Protein AF-A0A3B8QWD9-F1 (afdb_monomer)

Radius of gyration: 14.85 Å; Cα contacts (8 Å, |Δi|>4): 124; chains: 1; bounding box: 33×28×41 Å

pLDDT: mean 89.05, std 15.63, range [41.5, 98.62]

Solvent-accessible surface area (backbone atoms only — not comparable to full-atom values): 5946 Å² total; per-residue (Å²): 133,84,78,93,82,61,64,75,68,59,60,78,61,49,47,72,46,79,40,73,66,34,55,28,46,61,55,53,53,52,49,33,43,75,70,63,76,39,68,69,90,47,39,37,33,35,36,28,40,25,31,83,56,25,72,47,76,94,82,37,77,34,90,34,64,74,90,57,89,45,72,28,76,50,68,71,72,97,63,88,85,59,80,62,54,62,54,53,52,51,53,57,59,73,66,56,132

Mean predicted aligned error: 6.0 Å

Foldseek 3Di:
DDDPPPPVVQVVQEAEDEEAEEQAQAVVVVVCVVVVVDDLQGKYKYWYQFHPADADPPGDGDHGHGDDIGMDIDDNDPDDDDPCVVVVVVVVVVPDD

Secondary structure (DSSP, 8-state):
---S--HHHHHTT-EEEEEEEES-HHHHHHHHHHTTSS-TTS-EEEEEEEESS-B-GGG-B--B-BTB-EEEEE----SPPPTHHHHHHHHHHHT--

Structure (mmCIF, N/CA/C/O backbone):
data_AF-A0A3B8QWD9-F1
#
_entry.id   AF-A0A3B8QWD9-F1
#
loop_
_atom_site.group_PDB
_atom_site.id
_atom_site.type_symbol
_atom_site.label_atom_id
_atom_site.label_alt_id
_atom_site.label_comp_id
_atom_site.label_asym_id
_atom_site.label_entity_id
_atom_site.label_seq_id
_atom_site.pdbx_PDB_ins_code
_atom_site.Cartn_x
_atom_site.Cartn_y
_atom_site.Cartn_z
_atom_site.occupancy
_atom_site.B_iso_or_equiv
_atom_site.auth_seq_id
_atom_site.auth_comp_id
_atom_site.auth_asym_id
_atom_site.auth_atom_id
_atom_site.pdbx_PDB_model_num
ATOM 1 N N . MET A 1 1 ? 8.814 12.511 29.338 1.00 42.16 1 MET A N 1
ATOM 2 C CA . MET A 1 1 ? 8.739 12.153 27.907 1.00 42.16 1 MET A CA 1
ATOM 3 C C . MET A 1 1 ? 9.431 10.807 27.764 1.00 42.16 1 MET A C 1
ATOM 5 O O . MET A 1 1 ? 10.601 10.749 28.131 1.00 42.16 1 MET A O 1
ATOM 9 N N . PRO A 1 2 ? 8.738 9.714 27.406 1.00 42.47 2 PRO A N 1
ATOM 10 C CA . PRO A 1 2 ? 9.412 8.431 27.250 1.00 42.47 2 PRO A CA 1
ATOM 11 C C . PRO A 1 2 ? 10.351 8.497 26.029 1.00 42.47 2 PRO A C 1
ATOM 13 O O . PRO A 1 2 ? 10.084 9.273 25.105 1.00 42.47 2 PRO A O 1
ATOM 16 N N . PRO A 1 3 ? 11.468 7.754 26.028 1.00 41.50 3 PRO A N 1
ATOM 17 C CA . PRO A 1 3 ? 12.412 7.762 24.918 1.00 41.50 3 PRO A CA 1
ATOM 18 C C . PRO A 1 3 ? 11.810 7.071 23.681 1.00 41.50 3 PRO A C 1
ATOM 20 O O . PRO A 1 3 ? 11.048 6.116 23.799 1.00 41.50 3 PRO A O 1
ATOM 23 N N . LEU A 1 4 ? 12.185 7.539 22.487 1.00 51.44 4 LEU A N 1
ATOM 24 C CA . LEU A 1 4 ? 11.758 7.030 21.169 1.00 51.44 4 LEU A CA 1
ATOM 25 C C . LEU A 1 4 ? 12.337 5.635 20.816 1.00 51.44 4 LEU A C 1
ATOM 27 O O . LEU A 1 4 ? 12.386 5.249 19.653 1.00 51.44 4 LEU A O 1
ATOM 31 N N . THR A 1 5 ? 12.793 4.857 21.797 1.00 46.28 5 THR A N 1
ATOM 32 C CA . THR A 1 5 ? 13.503 3.577 21.620 1.00 46.28 5 THR A CA 1
ATOM 33 C C . THR A 1 5 ? 12.612 2.363 21.892 1.00 46.28 5 THR A C 1
ATOM 35 O O . THR A 1 5 ? 13.000 1.427 22.585 1.00 46.28 5 THR A O 1
ATOM 38 N N . SER A 1 6 ? 11.408 2.343 21.319 1.00 45.41 6 SER A N 1
ATOM 39 C CA . SER A 1 6 ? 10.539 1.151 21.333 1.00 45.41 6 SER A CA 1
ATOM 40 C C . SER A 1 6 ? 10.109 0.701 19.936 1.00 45.41 6 SER A C 1
ATOM 42 O O . SER A 1 6 ? 9.105 0.021 19.804 1.00 45.41 6 SER A O 1
ATOM 44 N N . PHE A 1 7 ? 10.864 1.030 18.881 1.00 50.34 7 PHE A N 1
ATOM 45 C CA . PHE A 1 7 ? 10.572 0.560 17.514 1.00 50.34 7 PHE A CA 1
ATOM 46 C C . PHE A 1 7 ? 10.544 -0.975 17.389 1.00 50.34 7 PHE A C 1
ATOM 48 O O . PHE A 1 7 ? 9.801 -1.513 16.572 1.00 50.34 7 PHE A O 1
ATOM 55 N N . SER A 1 8 ? 11.323 -1.681 18.216 1.00 51.44 8 SER A N 1
ATOM 56 C CA . SER A 1 8 ? 11.505 -3.134 18.118 1.00 51.44 8 SER A CA 1
ATOM 57 C C . SER A 1 8 ? 10.239 -3.949 18.393 1.00 51.44 8 SER A C 1
ATOM 59 O O . SER A 1 8 ? 10.079 -5.006 17.795 1.00 51.44 8 SER A O 1
ATOM 61 N N . THR A 1 9 ? 9.353 -3.490 19.281 1.00 51.44 9 THR A N 1
ATOM 62 C CA . THR A 1 9 ? 8.143 -4.246 19.653 1.00 51.44 9 THR A CA 1
ATOM 63 C C . THR A 1 9 ? 7.033 -4.100 18.605 1.00 51.44 9 THR A C 1
ATOM 65 O O . THR A 1 9 ? 6.264 -5.029 18.389 1.00 51.44 9 THR A O 1
ATOM 68 N N . TYR A 1 10 ? 6.978 -2.967 17.895 1.00 56.25 1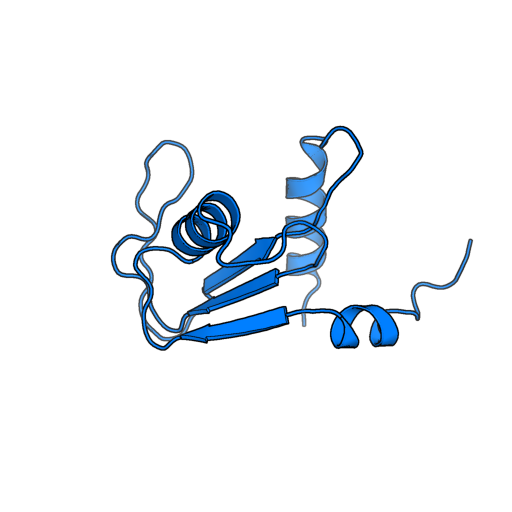0 TYR A N 1
ATOM 69 C CA . TYR A 1 10 ? 5.944 -2.710 16.883 1.00 56.25 10 TYR A CA 1
ATOM 70 C C . TYR A 1 10 ? 6.184 -3.462 15.568 1.00 56.25 10 TYR A C 1
ATOM 72 O O . TYR A 1 10 ? 5.233 -3.802 14.870 1.00 56.25 10 TYR A O 1
ATOM 80 N N . LEU A 1 11 ? 7.444 -3.744 15.219 1.00 57.09 11 LEU A N 1
ATOM 81 C CA . LEU A 1 11 ? 7.767 -4.489 13.997 1.00 57.09 11 LEU A CA 1
ATOM 82 C C . LEU A 1 11 ? 7.401 -5.974 14.097 1.00 57.09 11 LEU A C 1
ATOM 84 O O . LEU A 1 11 ? 7.041 -6.568 13.086 1.00 57.09 11 LEU A O 1
ATOM 88 N N . SER A 1 12 ? 7.450 -6.570 15.294 1.00 58.16 12 SER A N 1
ATOM 89 C CA . SER A 1 12 ? 7.043 -7.968 15.505 1.00 58.16 12 SER A CA 1
ATOM 90 C C . SER A 1 12 ? 5.537 -8.209 15.352 1.00 58.16 12 SER A C 1
ATOM 92 O O . SER A 1 12 ? 5.137 -9.350 15.149 1.00 58.16 12 SER A O 1
ATOM 94 N N . GLU A 1 13 ? 4.711 -7.162 15.421 1.00 70.12 13 GLU A N 1
ATOM 95 C CA . GLU A 1 13 ? 3.248 -7.237 15.255 1.00 70.12 13 GLU A CA 1
ATOM 96 C C . GLU A 1 13 ? 2.782 -6.859 13.839 1.00 70.12 13 GLU A C 1
ATOM 98 O O . GLU A 1 13 ? 1.587 -6.855 13.542 1.00 70.12 13 GLU A O 1
ATOM 103 N N . LEU A 1 14 ? 3.717 -6.513 12.954 1.00 83.12 14 LEU A N 1
ATOM 104 C CA . LEU A 1 14 ? 3.404 -5.997 11.633 1.00 83.12 14 LEU A CA 1
ATOM 105 C C . LEU A 1 14 ? 3.222 -7.151 10.643 1.00 83.12 14 LEU A C 1
ATOM 107 O O . LEU A 1 14 ? 4.183 -7.796 10.222 1.00 83.12 14 LEU A O 1
ATOM 111 N N . ASN A 1 15 ? 1.978 -7.385 10.227 1.00 92.38 15 ASN A N 1
ATOM 112 C CA . ASN A 1 15 ? 1.664 -8.382 9.210 1.00 92.38 15 ASN A CA 1
ATOM 113 C C . ASN A 1 15 ? 2.100 -7.866 7.833 1.00 92.38 15 ASN A C 1
ATOM 115 O O . ASN A 1 15 ? 1.370 -7.134 7.158 1.00 92.38 15 ASN A O 1
ATOM 119 N N . HIS A 1 16 ? 3.322 -8.211 7.422 1.00 94.75 16 HIS A N 1
ATOM 120 C CA . HIS A 1 16 ? 3.879 -7.801 6.134 1.00 94.75 16 HIS A CA 1
ATOM 121 C C . HIS A 1 16 ? 3.636 -8.853 5.049 1.00 94.75 16 HIS A C 1
ATOM 123 O O . HIS A 1 16 ? 4.060 -10.001 5.166 1.00 94.75 16 HIS A O 1
ATOM 129 N N . ARG A 1 17 ? 3.020 -8.431 3.941 1.00 95.62 17 ARG A N 1
ATOM 130 C CA . ARG A 1 17 ? 2.938 -9.186 2.689 1.00 95.62 17 ARG A CA 1
ATOM 131 C C . ARG A 1 17 ? 3.680 -8.450 1.574 1.00 95.62 17 ARG A C 1
ATOM 133 O O . ARG A 1 17 ? 3.455 -7.262 1.347 1.00 95.62 17 ARG A O 1
ATOM 140 N N . HIS A 1 18 ? 4.519 -9.173 0.837 1.00 97.31 18 HIS A N 1
ATOM 141 C CA . HIS A 1 18 ? 5.187 -8.676 -0.366 1.00 97.31 18 HIS A CA 1
ATOM 142 C C . HIS A 1 18 ? 4.697 -9.420 -1.613 1.00 97.31 18 HIS A C 1
ATOM 144 O O . HIS A 1 18 ? 4.478 -10.631 -1.561 1.00 97.31 18 HIS A O 1
ATOM 150 N N . VAL A 1 19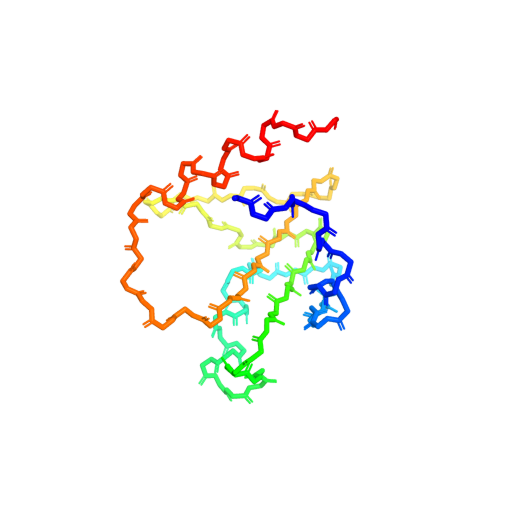 ? 4.535 -8.709 -2.731 1.00 98.12 19 VAL A N 1
ATOM 151 C CA . VAL A 1 19 ? 4.139 -9.284 -4.026 1.00 98.12 19 VAL A CA 1
ATOM 152 C C . VAL A 1 19 ? 4.988 -8.748 -5.179 1.00 98.12 19 VAL A C 1
ATOM 154 O O . VAL A 1 19 ? 5.425 -7.601 -5.173 1.00 98.12 19 VAL A O 1
ATOM 157 N N . ALA A 1 20 ? 5.175 -9.557 -6.222 1.00 98.06 20 ALA A N 1
ATOM 158 C CA . ALA A 1 20 ? 5.894 -9.124 -7.424 1.00 98.06 20 ALA A CA 1
ATOM 159 C C . ALA A 1 20 ? 5.120 -8.050 -8.217 1.00 98.06 20 ALA A C 1
ATOM 161 O O . ALA A 1 20 ? 5.695 -7.110 -8.767 1.00 98.06 20 ALA A O 1
ATOM 162 N N . SER A 1 21 ? 3.792 -8.159 -8.265 1.00 97.81 21 SER A N 1
ATOM 163 C CA . SER A 1 21 ? 2.940 -7.200 -8.964 1.00 97.81 21 SER A CA 1
ATOM 164 C C . SER A 1 21 ? 1.619 -7.016 -8.237 1.00 97.81 21 SER A C 1
ATOM 166 O O . SER A 1 21 ? 1.074 -7.968 -7.682 1.00 97.81 21 SER A O 1
ATOM 168 N N . SER A 1 22 ? 1.130 -5.780 -8.245 1.00 98.25 22 SER A N 1
ATOM 169 C CA . SER A 1 22 ? -0.137 -5.366 -7.651 1.00 98.25 22 SER A CA 1
ATOM 170 C C . SER A 1 22 ? -0.913 -4.507 -8.651 1.00 98.25 22 SER A C 1
ATOM 172 O O . SER A 1 22 ? -0.321 -3.782 -9.447 1.00 98.25 22 SER A O 1
ATOM 174 N N . ALA A 1 23 ? -2.243 -4.533 -8.630 1.00 97.81 23 ALA A N 1
ATOM 175 C CA . ALA A 1 23 ? -3.012 -3.509 -9.333 1.00 97.81 23 ALA A CA 1
ATOM 176 C C . ALA A 1 23 ? -2.761 -2.142 -8.678 1.00 97.81 23 ALA A C 1
ATOM 178 O O . ALA A 1 23 ? -2.346 -1.184 -9.326 1.00 97.81 23 ALA A O 1
ATOM 179 N N . SER A 1 24 ? -2.947 -2.065 -7.363 1.00 98.31 24 SER A N 1
ATOM 180 C CA . SER A 1 24 ? -2.534 -0.942 -6.527 1.00 98.31 24 SER A CA 1
ATOM 181 C C . SER A 1 24 ? -2.506 -1.412 -5.078 1.00 98.31 24 SER A C 1
ATOM 183 O O . SER A 1 24 ? -3.547 -1.821 -4.560 1.00 98.31 24 SER A O 1
ATOM 185 N N . THR A 1 25 ? -1.365 -1.279 -4.399 1.00 98.62 25 THR A N 1
ATOM 186 C CA . THR A 1 25 ? -1.181 -1.755 -3.021 1.00 98.62 25 THR A CA 1
ATOM 187 C C . THR A 1 25 ? -2.227 -1.160 -2.084 1.00 98.62 25 THR A C 1
ATOM 189 O O . THR A 1 25 ? -2.780 -1.854 -1.238 1.00 98.62 25 THR A O 1
ATOM 192 N N . ASN A 1 26 ? -2.573 0.113 -2.280 1.00 98.19 26 ASN A N 1
ATOM 193 C CA . ASN A 1 26 ? -3.570 0.790 -1.458 1.00 98.19 26 ASN A CA 1
ATOM 194 C C . ASN A 1 26 ? -4.975 0.212 -1.668 1.00 98.19 26 ASN A C 1
ATOM 196 O O . ASN A 1 26 ? -5.746 0.092 -0.726 1.00 98.19 26 ASN A O 1
ATOM 200 N N . SER A 1 27 ? -5.316 -0.140 -2.907 1.00 97.81 27 SER A N 1
ATOM 201 C CA . SER A 1 27 ? -6.647 -0.671 -3.239 1.00 97.81 27 SER A CA 1
ATOM 202 C C . SER A 1 27 ? -6.817 -2.083 -2.734 1.00 97.81 27 SER A C 1
ATOM 204 O O . SER A 1 27 ? -7.812 -2.374 -2.087 1.00 97.81 27 SER A O 1
ATOM 206 N N . GLU A 1 28 ? -5.822 -2.927 -2.996 1.00 98.25 28 GLU A N 1
ATOM 207 C CA . GLU A 1 28 ? -5.831 -4.317 -2.557 1.00 98.25 28 GLU A CA 1
ATOM 208 C C . GLU A 1 28 ? -5.849 -4.420 -1.036 1.00 98.25 28 GLU A C 1
ATOM 210 O O . GLU A 1 28 ? -6.532 -5.281 -0.494 1.00 98.25 28 GLU A O 1
ATOM 215 N N . LEU A 1 29 ? -5.125 -3.541 -0.333 1.00 97.75 29 LEU A N 1
ATOM 216 C CA . LEU A 1 29 ? -5.133 -3.545 1.125 1.00 97.75 29 LEU A CA 1
ATOM 217 C C . LEU A 1 29 ? -6.506 -3.142 1.684 1.00 97.75 29 LEU A C 1
ATOM 219 O O . LEU A 1 29 ? -7.007 -3.805 2.587 1.00 97.75 29 LEU A O 1
ATOM 223 N N . ILE A 1 30 ? -7.134 -2.103 1.118 1.00 97.50 30 ILE A N 1
ATOM 224 C CA . ILE A 1 30 ? -8.501 -1.692 1.481 1.00 97.50 30 ILE A CA 1
ATOM 225 C C . ILE A 1 30 ? -9.497 -2.825 1.207 1.00 97.50 30 ILE A C 1
ATOM 227 O O . ILE A 1 30 ? -10.284 -3.165 2.085 1.00 97.50 30 ILE A O 1
ATOM 231 N N . GLU A 1 31 ? -9.448 -3.421 0.017 1.00 98.12 31 GLU A N 1
ATOM 232 C CA . GLU A 1 31 ? -10.351 -4.499 -0.395 1.00 98.12 31 GLU A CA 1
ATOM 233 C C . GLU A 1 31 ? -10.193 -5.740 0.490 1.00 98.12 31 GLU A C 1
ATOM 235 O O . GLU A 1 31 ? -11.184 -6.312 0.939 1.00 98.12 31 GLU A O 1
ATOM 240 N N . ALA A 1 32 ? -8.958 -6.133 0.806 1.00 97.62 32 ALA A N 1
ATOM 241 C CA . ALA A 1 32 ? -8.693 -7.284 1.661 1.00 97.62 32 ALA A CA 1
ATOM 242 C C . ALA A 1 32 ? -9.265 -7.103 3.078 1.00 97.62 32 ALA A C 1
ATOM 244 O O . ALA A 1 32 ? -9.802 -8.054 3.644 1.00 97.62 32 ALA A O 1
ATOM 245 N N . LEU A 1 33 ? -9.209 -5.890 3.635 1.00 97.06 33 LEU A N 1
ATOM 246 C CA . LEU A 1 33 ? -9.834 -5.573 4.924 1.00 97.06 33 LEU A CA 1
ATOM 247 C C . LEU A 1 33 ? -11.364 -5.551 4.825 1.00 97.06 33 LEU A C 1
ATOM 249 O O . LEU A 1 33 ? -12.045 -6.116 5.676 1.00 97.06 33 LEU A O 1
ATOM 253 N N . GLN A 1 34 ? -11.915 -4.933 3.776 1.00 97.31 34 GLN A N 1
ATOM 254 C CA . GLN A 1 34 ? -13.365 -4.843 3.560 1.00 97.31 34 GLN A CA 1
ATOM 255 C C . GLN A 1 34 ? -14.016 -6.215 3.356 1.00 97.31 34 GLN A C 1
ATOM 257 O O . GLN A 1 34 ? -15.112 -6.454 3.859 1.00 97.31 34 GLN A O 1
ATOM 262 N N . ASN A 1 35 ? -13.326 -7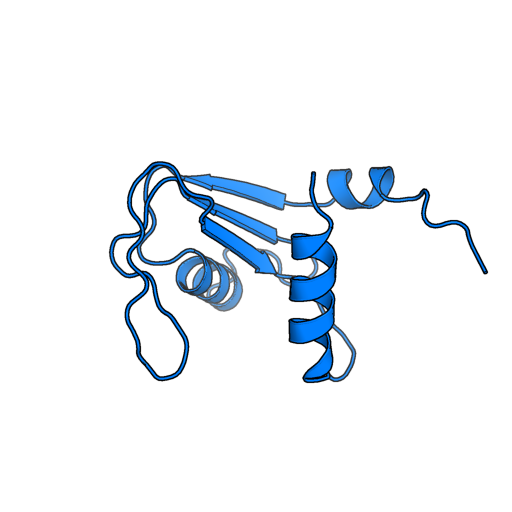.124 2.669 1.00 97.38 35 ASN A N 1
ATOM 263 C CA . A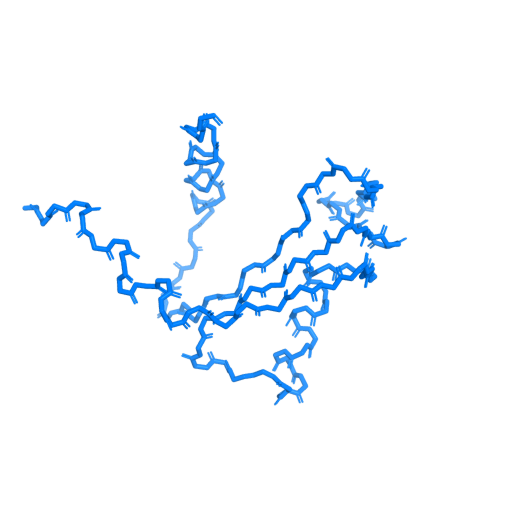SN A 1 35 ? -13.793 -8.485 2.416 1.00 97.38 35 ASN A CA 1
ATOM 264 C C . ASN A 1 35 ? -13.507 -9.447 3.586 1.00 97.38 35 ASN A C 1
ATOM 266 O O . ASN A 1 35 ? -13.801 -10.636 3.479 1.00 97.38 35 ASN A O 1
ATOM 270 N N . GLY A 1 36 ? -12.913 -8.965 4.686 1.00 96.62 36 GLY A N 1
ATOM 271 C CA . GLY A 1 36 ? -12.574 -9.778 5.859 1.00 96.62 36 GLY A CA 1
ATOM 272 C C . GLY A 1 36 ? -11.424 -10.766 5.638 1.00 96.62 36 GLY A C 1
ATOM 273 O O . GLY A 1 36 ? -11.230 -11.670 6.446 1.00 96.62 36 GLY A O 1
ATOM 274 N N . ALA A 1 37 ? -10.656 -10.613 4.556 1.00 96.81 37 ALA A N 1
ATOM 275 C CA . ALA A 1 37 ? -9.473 -11.428 4.287 1.00 96.81 37 ALA A CA 1
ATOM 276 C C . ALA A 1 37 ? -8.290 -11.061 5.201 1.00 96.81 37 ALA A C 1
ATOM 278 O O . ALA A 1 37 ? -7.387 -11.874 5.392 1.00 96.81 37 ALA A O 1
ATOM 279 N N . LEU A 1 38 ? -8.292 -9.846 5.756 1.00 96.00 38 LEU A N 1
ATOM 280 C CA . LEU A 1 38 ? -7.345 -9.383 6.767 1.00 96.00 38 LEU A CA 1
ATOM 281 C C . LEU A 1 38 ? -8.090 -8.937 8.024 1.00 96.00 38 LEU A C 1
ATOM 283 O O . LEU A 1 38 ? -9.168 -8.349 7.947 1.00 96.00 38 LEU A O 1
ATOM 287 N N . ASP A 1 39 ? -7.484 -9.196 9.179 1.00 94.75 39 ASP A N 1
ATOM 288 C CA . ASP A 1 39 ? -8.032 -8.807 10.474 1.00 94.75 39 ASP A CA 1
ATOM 289 C C . ASP A 1 39 ? -7.905 -7.293 10.700 1.00 94.75 39 ASP A C 1
ATOM 291 O O . ASP A 1 39 ? -6.806 -6.749 10.785 1.00 94.75 39 ASP A O 1
ATOM 295 N N . VAL A 1 40 ? -9.038 -6.611 10.851 1.00 94.25 40 VAL A N 1
ATOM 296 C CA . VAL A 1 40 ? -9.104 -5.163 11.090 1.00 94.25 40 VAL A CA 1
ATOM 297 C C . VAL A 1 40 ? -8.558 -4.742 12.458 1.00 94.25 40 VAL A C 1
ATOM 299 O O . VAL A 1 40 ? -8.308 -3.560 12.669 1.00 94.25 40 VAL A O 1
ATOM 302 N N . ALA A 1 41 ? -8.359 -5.670 13.397 1.00 92.25 41 ALA A N 1
ATOM 303 C CA . ALA A 1 41 ? -7.786 -5.367 14.707 1.00 92.25 41 ALA A CA 1
ATOM 304 C C . ALA A 1 41 ? -6.250 -5.277 14.698 1.00 92.25 41 ALA A C 1
ATOM 306 O O . ALA A 1 41 ? -5.663 -4.850 15.692 1.00 92.25 41 ALA A O 1
ATOM 307 N N . THR A 1 42 ? -5.589 -5.653 13.5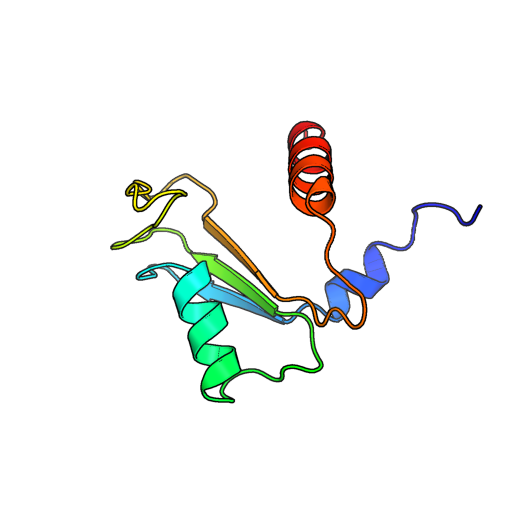97 1.00 91.38 42 THR A N 1
ATOM 308 C CA . THR A 1 42 ? -4.123 -5.730 13.509 1.00 91.38 42 THR A CA 1
ATOM 309 C C . THR A 1 42 ? -3.543 -4.806 12.436 1.00 91.38 42 THR A C 1
ATOM 311 O O . THR A 1 42 ? -4.237 -4.316 11.545 1.00 91.38 42 THR A O 1
ATOM 314 N N . VAL A 1 43 ? -2.244 -4.517 12.548 1.00 93.12 43 VAL A N 1
ATOM 315 C CA . VAL A 1 43 ? -1.502 -3.688 11.588 1.00 93.12 43 VAL A CA 1
ATOM 316 C C . VAL A 1 43 ? -1.115 -4.538 10.378 1.00 93.12 43 VAL A C 1
ATOM 318 O O . VAL A 1 43 ? -0.594 -5.643 10.536 1.00 93.12 43 VAL A O 1
ATOM 321 N N . HIS A 1 44 ? -1.320 -4.007 9.169 1.00 95.75 44 HIS A N 1
ATOM 322 C CA . HIS A 1 44 ? -0.997 -4.702 7.915 1.00 95.75 44 HIS A CA 1
ATOM 323 C C . HIS A 1 44 ? -0.168 -3.829 6.989 1.00 95.75 44 HIS A C 1
ATOM 325 O O . HIS A 1 44 ? -0.467 -2.649 6.807 1.00 95.75 44 HIS A O 1
ATOM 331 N N . VAL A 1 45 ? 0.828 -4.423 6.336 1.00 96.81 45 VAL A N 1
ATOM 332 C CA . VAL A 1 45 ? 1.611 -3.773 5.282 1.00 96.81 45 VAL A CA 1
ATOM 333 C C . VAL A 1 45 ? 1.586 -4.616 4.024 1.00 96.81 45 VAL A C 1
ATOM 335 O O . VAL A 1 45 ? 1.884 -5.808 4.052 1.00 96.81 45 VAL A O 1
ATOM 338 N N . LEU A 1 46 ? 1.302 -3.966 2.902 1.00 98.06 46 LEU A N 1
ATOM 339 C CA . LEU A 1 46 ? 1.464 -4.538 1.575 1.00 98.06 46 LEU A CA 1
ATOM 340 C C . LEU A 1 46 ? 2.546 -3.773 0.824 1.00 98.06 46 LEU A C 1
ATOM 342 O O . LEU A 1 46 ? 2.442 -2.556 0.668 1.00 98.06 46 LEU A O 1
ATOM 346 N N . THR A 1 47 ? 3.550 -4.489 0.322 1.00 98.31 47 THR A N 1
ATOM 347 C CA . THR A 1 47 ? 4.527 -3.934 -0.619 1.00 98.31 47 THR A CA 1
ATOM 348 C C . THR A 1 47 ? 4.504 -4.661 -1.952 1.00 98.31 47 THR A C 1
ATOM 350 O O . THR A 1 47 ? 4.234 -5.860 -2.008 1.00 98.31 47 THR A O 1
ATOM 353 N N . ALA A 1 48 ? 4.818 -3.941 -3.027 1.00 98.56 48 ALA A N 1
ATOM 354 C CA . ALA A 1 48 ? 4.901 -4.504 -4.368 1.00 98.56 48 ALA A CA 1
ATOM 355 C C . ALA A 1 48 ? 6.156 -4.036 -5.107 1.00 98.56 48 ALA A C 1
ATOM 357 O O . ALA A 1 48 ? 6.614 -2.913 -4.901 1.00 98.56 48 ALA A O 1
ATOM 358 N N . GLU A 1 49 ? 6.693 -4.874 -5.996 1.00 98.44 49 GLU A N 1
ATOM 359 C CA . GLU A 1 49 ? 7.783 -4.454 -6.890 1.00 98.44 49 GLU A CA 1
ATOM 360 C C . GLU A 1 49 ? 7.282 -3.581 -8.049 1.00 98.44 49 GLU A C 1
ATOM 362 O O . GLU A 1 49 ? 8.014 -2.727 -8.542 1.00 98.44 49 GLU A O 1
ATOM 367 N N . THR A 1 50 ? 6.042 -3.796 -8.500 1.00 98.62 50 THR A N 1
ATOM 368 C CA . THR A 1 50 ? 5.397 -3.051 -9.592 1.00 98.62 50 THR A CA 1
ATOM 369 C C . THR A 1 50 ? 3.921 -2.810 -9.295 1.00 98.62 50 THR A C 1
ATOM 371 O O . THR A 1 50 ? 3.301 -3.600 -8.577 1.00 98.62 50 THR A O 1
ATOM 374 N N . GLN A 1 51 ? 3.338 -1.756 -9.884 1.00 98.62 51 GLN A N 1
ATOM 375 C CA . GLN A 1 51 ? 1.878 -1.626 -9.959 1.00 98.62 51 GLN A CA 1
ATOM 376 C C . GLN A 1 51 ? 1.378 -1.395 -11.387 1.00 98.62 51 GLN A C 1
ATOM 378 O O . GLN A 1 51 ? 1.935 -0.573 -12.116 1.00 98.62 51 GLN A O 1
ATOM 383 N N . SER A 1 52 ? 0.295 -2.074 -11.767 1.00 98.12 52 SER A N 1
ATOM 384 C CA . SER A 1 52 ? -0.332 -1.918 -13.089 1.00 98.12 52 SER A CA 1
ATOM 385 C C . SER A 1 52 ? -1.388 -0.806 -13.141 1.00 98.12 52 SER A C 1
ATOM 387 O O . SER A 1 52 ? -1.642 -0.257 -14.210 1.00 98.12 52 SER A O 1
ATOM 389 N N . ALA A 1 53 ? -1.968 -0.430 -11.999 1.00 97.62 53 ALA A N 1
ATOM 390 C CA . ALA A 1 53 ? -3.032 0.569 -11.868 1.00 97.62 53 ALA A CA 1
ATOM 391 C C . ALA A 1 53 ? -2.804 1.504 -10.660 1.00 97.62 53 ALA A C 1
ATOM 393 O O . ALA A 1 53 ? -3.734 1.848 -9.922 1.00 97.62 53 ALA A O 1
ATOM 394 N N . GLY A 1 54 ? -1.547 1.913 -10.442 1.00 97.06 54 GLY A N 1
ATOM 395 C CA . GLY A 1 54 ? -1.173 2.843 -9.375 1.00 97.06 54 GLY A CA 1
ATOM 396 C C . GLY A 1 54 ? -1.952 4.161 -9.457 1.00 97.06 54 GLY A C 1
ATOM 397 O O . GLY A 1 54 ? -2.121 4.736 -10.536 1.00 97.06 54 GLY A O 1
ATOM 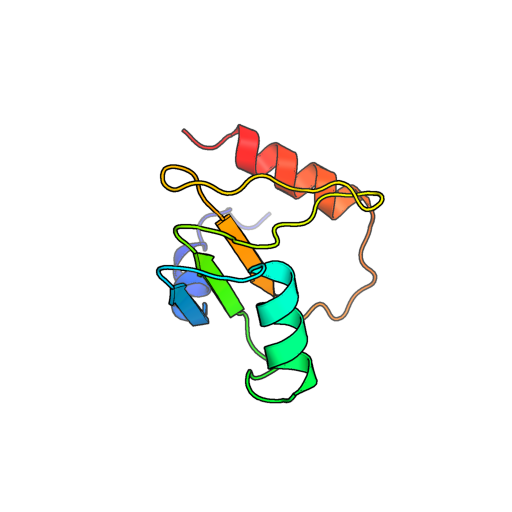398 N N . ARG A 1 55 ? -2.419 4.667 -8.309 1.00 96.69 55 ARG A N 1
ATOM 399 C CA . ARG A 1 55 ? -3.240 5.886 -8.222 1.00 96.69 55 ARG A CA 1
ATOM 400 C C . ARG A 1 55 ? -2.595 6.954 -7.348 1.00 96.69 55 ARG A C 1
ATOM 402 O O . ARG A 1 55 ? -2.093 6.660 -6.270 1.00 96.69 55 ARG A O 1
ATOM 409 N N . GLY A 1 56 ? -2.679 8.196 -7.804 1.00 95.31 56 GLY A N 1
ATOM 410 C CA . GLY A 1 56 ? -2.365 9.402 -7.050 1.00 95.31 56 GLY A CA 1
ATOM 411 C C . GLY A 1 56 ? -3.621 10.197 -6.682 1.00 95.31 56 GLY A C 1
ATOM 412 O O . GLY A 1 56 ? -4.755 9.808 -6.963 1.00 95.31 56 GLY A O 1
ATOM 413 N N . GLN A 1 57 ? -3.419 11.354 -6.051 1.00 94.50 57 GLN A N 1
ATOM 414 C CA . GLN A 1 57 ? -4.515 12.254 -5.680 1.00 94.50 57 GLN A CA 1
ATOM 415 C C . GLN A 1 57 ? -5.210 12.859 -6.907 1.00 94.50 57 GLN A C 1
ATOM 417 O O . GLN A 1 57 ? -4.570 13.093 -7.938 1.00 94.50 57 GLN A O 1
ATOM 422 N N . HIS A 1 58 ? -6.495 13.190 -6.747 1.00 94.62 58 HIS A N 1
ATOM 423 C CA . HIS A 1 58 ? -7.340 13.813 -7.775 1.00 94.62 58 HIS A CA 1
ATOM 424 C C . HIS A 1 58 ? -7.420 12.996 -9.077 1.00 94.62 58 HIS A C 1
ATOM 426 O O . HIS A 1 58 ? -7.385 13.551 -10.169 1.00 94.62 58 HIS A O 1
ATOM 432 N N . GLY A 1 59 ? -7.470 11.663 -8.965 1.00 92.50 59 GLY A N 1
ATOM 433 C CA . GLY A 1 59 ? -7.624 10.762 -10.114 1.00 92.50 59 GLY A CA 1
ATOM 434 C C . GLY A 1 59 ? -6.385 10.628 -11.006 1.00 92.50 59 GLY A C 1
ATOM 435 O O . GLY A 1 59 ? -6.446 9.969 -12.040 1.00 92.50 59 GLY A O 1
ATOM 436 N N . ARG A 1 60 ? -5.249 11.224 -10.626 1.00 96.94 60 ARG A N 1
ATOM 437 C CA . ARG A 1 60 ? -3.995 11.083 -11.376 1.00 96.94 60 ARG A CA 1
ATOM 438 C C . ARG A 1 60 ? -3.488 9.645 -11.312 1.00 96.94 60 ARG A C 1
ATOM 440 O O . ARG A 1 60 ? -3.597 8.987 -10.280 1.00 96.94 60 ARG A O 1
ATOM 447 N N . SER A 1 61 ? -2.885 9.178 -12.398 1.00 96.50 61 SER A N 1
ATOM 448 C CA . SER A 1 61 ? -2.183 7.891 -12.411 1.00 96.50 61 SER A CA 1
ATOM 449 C C . SER A 1 61 ? -0.816 8.016 -11.738 1.00 96.50 61 SER A C 1
ATOM 451 O O . SER A 1 61 ? -0.139 9.033 -11.888 1.00 96.50 61 SER A O 1
ATOM 453 N N . TRP A 1 62 ? -0.406 6.974 -11.017 1.00 97.38 62 TRP A N 1
ATOM 454 C CA . TRP A 1 62 ? 0.926 6.848 -10.429 1.00 97.38 62 TRP A CA 1
ATOM 455 C C . TRP A 1 62 ? 1.701 5.748 -11.159 1.00 97.38 62 TRP A C 1
ATOM 457 O O . TRP A 1 62 ? 1.434 4.556 -10.984 1.00 97.38 62 TRP A O 1
ATOM 467 N N . GLN A 1 63 ? 2.653 6.148 -12.003 1.00 97.88 63 GLN A N 1
ATOM 468 C CA . GLN A 1 63 ? 3.490 5.206 -12.747 1.00 97.88 63 GLN A CA 1
ATOM 469 C C . GLN A 1 63 ? 4.346 4.396 -11.778 1.00 97.88 63 GLN A C 1
ATOM 471 O O . GLN A 1 63 ? 5.043 4.963 -10.937 1.00 97.88 63 GLN A O 1
ATOM 476 N N . SER A 1 64 ? 4.265 3.068 -11.888 1.00 97.69 64 SER A N 1
ATOM 477 C CA . SER A 1 64 ? 4.829 2.174 -10.880 1.00 97.69 64 SER A CA 1
ATOM 478 C C . SER A 1 64 ? 5.748 1.071 -11.445 1.00 97.69 64 SER A C 1
ATOM 480 O O . SER A 1 64 ? 5.443 -0.113 -11.269 1.00 97.69 64 SER A O 1
ATOM 482 N N . PRO A 1 65 ? 6.837 1.413 -12.166 1.00 97.81 65 PRO A N 1
ATOM 483 C CA . PRO A 1 65 ? 7.785 0.428 -12.681 1.00 97.81 65 PRO A CA 1
ATOM 484 C C . PRO A 1 65 ? 8.674 -0.167 -11.580 1.00 97.81 65 PRO A C 1
ATOM 486 O O . PRO A 1 65 ? 8.863 0.415 -10.513 1.00 97.81 65 PRO A O 1
ATOM 489 N N . ARG A 1 66 ? 9.304 -1.306 -11.874 1.00 97.88 66 ARG A N 1
ATOM 490 C CA . ARG A 1 66 ? 10.260 -1.939 -10.957 1.00 97.88 66 ARG A CA 1
ATOM 491 C C . ARG A 1 66 ? 11.418 -0.986 -10.636 1.00 97.88 66 ARG A C 1
ATOM 493 O O . ARG A 1 66 ? 11.900 -0.282 -11.518 1.00 97.88 66 ARG A O 1
ATOM 500 N N . GLY A 1 67 ? 11.882 -1.013 -9.385 1.00 96.25 67 GLY A N 1
ATOM 501 C CA . GLY A 1 67 ? 13.025 -0.220 -8.909 1.00 96.25 67 GLY A CA 1
ATOM 502 C C . GLY A 1 67 ? 12.668 0.900 -7.929 1.00 96.25 67 GLY A C 1
ATOM 503 O O . GLY A 1 67 ? 13.572 1.555 -7.425 1.00 96.25 67 GLY A O 1
ATOM 504 N N . ASN A 1 68 ? 11.383 1.092 -7.623 1.00 96.06 68 ASN A N 1
ATOM 505 C CA . ASN A 1 68 ? 10.925 1.982 -6.552 1.00 96.06 68 ASN A CA 1
ATOM 506 C C . ASN A 1 68 ? 10.280 1.181 -5.410 1.00 96.06 68 ASN A C 1
ATOM 508 O O . ASN A 1 68 ? 10.137 -0.039 -5.490 1.00 96.06 68 ASN A O 1
ATOM 512 N N . VAL A 1 69 ? 9.847 1.886 -4.363 1.00 95.12 69 VAL A N 1
ATOM 513 C CA . VAL A 1 69 ? 9.089 1.312 -3.247 1.00 95.12 69 VAL A CA 1
ATOM 514 C C . VAL A 1 69 ? 7.607 1.646 -3.407 1.00 95.12 69 VAL A C 1
ATOM 516 O O . VAL A 1 69 ? 7.219 2.813 -3.349 1.00 95.12 69 VAL A O 1
ATOM 519 N N . TYR A 1 70 ? 6.769 0.621 -3.570 1.00 98.06 70 TYR A N 1
ATOM 520 C CA . TYR A 1 70 ? 5.310 0.742 -3.508 1.00 98.06 70 TYR A CA 1
ATOM 521 C C . TYR A 1 70 ? 4.822 0.067 -2.235 1.00 98.06 70 TYR A C 1
ATOM 523 O O . TYR A 1 70 ? 5.024 -1.134 -2.060 1.00 98.06 70 TYR A O 1
ATOM 531 N N . LEU A 1 71 ? 4.227 0.848 -1.335 1.00 97.50 71 LEU A N 1
ATOM 532 C CA . LEU A 1 71 ? 3.858 0.413 0.006 1.00 97.50 71 LEU A CA 1
ATOM 533 C C . LEU A 1 71 ? 2.501 0.989 0.402 1.00 97.50 71 LEU A C 1
ATOM 535 O O . LEU A 1 71 ? 2.186 2.149 0.132 1.00 97.50 71 LEU A O 1
ATOM 539 N N . SER A 1 72 ? 1.699 0.189 1.093 1.00 97.62 72 SER A N 1
ATOM 540 C CA . SER A 1 72 ? 0.513 0.656 1.807 1.00 97.62 72 SER A CA 1
ATOM 541 C C . SER A 1 72 ? 0.471 0.032 3.194 1.00 97.62 72 SER A C 1
ATOM 543 O O . SER A 1 72 ? 0.760 -1.151 3.350 1.00 97.62 72 SER A O 1
ATOM 545 N N . LEU A 1 73 ? 0.145 0.854 4.189 1.00 95.38 73 LEU A N 1
ATOM 546 C CA . LEU A 1 73 ? 0.071 0.495 5.601 1.00 95.38 73 LEU A CA 1
ATOM 547 C C . LEU A 1 73 ? -1.359 0.740 6.077 1.00 95.38 73 LEU A C 1
ATOM 549 O O . LEU A 1 73 ? -1.891 1.837 5.909 1.00 95.38 73 LEU A O 1
ATOM 553 N N . TYR A 1 74 ? -1.950 -0.268 6.700 1.00 94.88 74 TYR A N 1
ATOM 554 C CA . TYR A 1 74 ? -3.171 -0.143 7.473 1.00 94.88 74 TYR A CA 1
ATOM 555 C C . TYR A 1 74 ? -2.829 -0.170 8.957 1.00 94.88 74 TYR A C 1
ATOM 557 O O . TYR A 1 74 ? -2.070 -1.027 9.411 1.00 94.88 74 TYR A O 1
ATOM 565 N N . HIS A 1 75 ? -3.435 0.746 9.704 1.00 91.81 75 HIS A N 1
ATOM 566 C CA . HIS A 1 75 ? -3.374 0.774 11.154 1.00 91.81 75 HIS A CA 1
ATOM 567 C C . HIS A 1 75 ? -4.791 1.000 11.697 1.00 91.81 75 HIS A C 1
ATOM 569 O O . HIS A 1 75 ? -5.455 1.939 11.244 1.00 91.81 75 HIS A O 1
ATOM 575 N N . PRO A 1 76 ? -5.263 0.208 12.672 1.00 90.88 76 PRO A N 1
ATOM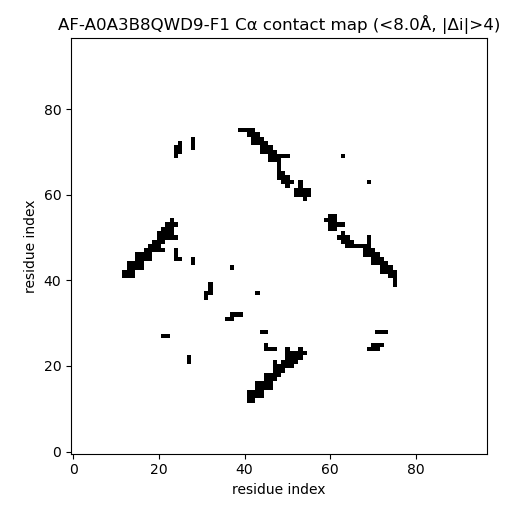 576 C CA . PRO A 1 76 ? -6.530 0.475 13.340 1.00 90.88 76 PRO A CA 1
ATOM 577 C C . PRO A 1 76 ? -6.405 1.756 14.170 1.00 90.88 76 PRO A C 1
ATOM 579 O O . PRO A 1 76 ? -5.664 1.814 15.152 1.00 90.88 76 PRO A O 1
ATOM 582 N N . VAL A 1 77 ? -7.079 2.826 13.749 1.00 86.50 77 VAL A N 1
ATOM 583 C CA . VAL A 1 77 ? -7.063 4.121 14.442 1.00 86.50 77 VAL A CA 1
ATOM 584 C C . VAL A 1 77 ? -8.433 4.361 15.069 1.00 86.50 77 VAL A C 1
ATOM 586 O O . VAL A 1 77 ? -9.434 4.475 14.370 1.00 86.50 77 VAL A O 1
ATOM 589 N N . HIS A 1 78 ? -8.468 4.470 16.397 1.00 84.94 78 HIS A N 1
ATOM 590 C CA . HIS A 1 78 ? -9.694 4.671 17.186 1.00 84.94 78 HIS A CA 1
ATOM 591 C C . HIS A 1 78 ? -9.952 6.150 17.531 1.00 84.94 78 HIS A C 1
ATOM 593 O O . HIS A 1 78 ? -10.735 6.467 18.423 1.00 84.94 78 HIS A O 1
ATOM 599 N N . MET A 1 79 ? -9.268 7.069 16.847 1.00 85.00 79 MET A N 1
ATOM 600 C CA . MET A 1 79 ? -9.333 8.515 17.068 1.00 85.00 79 MET A CA 1
ATOM 601 C C . MET A 1 79 ? -9.503 9.265 15.738 1.00 85.00 79 MET A C 1
ATOM 603 O O . MET A 1 79 ? -9.123 8.736 14.691 1.00 85.00 79 MET A O 1
ATOM 607 N N . PRO A 1 80 ? -10.044 10.497 15.742 1.00 86.31 80 PRO A N 1
ATOM 608 C CA . PRO A 1 80 ? -10.166 11.292 14.525 1.00 86.31 80 PRO A CA 1
ATOM 609 C C . PRO A 1 80 ? -8.805 11.512 13.856 1.00 86.31 80 PRO A C 1
ATOM 611 O O . PRO A 1 80 ? -7.843 11.937 14.499 1.00 86.31 80 PRO A O 1
ATOM 614 N N . ILE A 1 81 ? -8.732 11.250 12.550 1.00 85.06 81 ILE A N 1
ATOM 615 C CA . ILE A 1 81 ? -7.513 11.460 11.769 1.00 85.06 81 ILE A CA 1
ATOM 616 C C . ILE A 1 81 ? -7.415 12.938 11.384 1.00 85.06 81 ILE A C 1
ATOM 618 O O . ILE A 1 81 ? -8.285 13.481 10.705 1.00 85.06 81 ILE A O 1
ATOM 622 N N . SER A 1 82 ? -6.328 13.587 11.801 1.00 91.12 82 SER A N 1
ATOM 623 C CA . SER A 1 82 ? -5.986 14.946 11.374 1.00 91.12 82 SER A CA 1
ATOM 624 C C . SER A 1 82 ? -5.282 14.933 10.016 1.00 91.12 82 SER A C 1
ATOM 626 O O . SER A 1 82 ? -4.446 14.068 9.754 1.00 91.12 82 SER A O 1
ATOM 628 N N . GLY A 1 83 ? -5.529 15.953 9.186 1.00 86.81 83 GLY A N 1
ATOM 629 C CA . GLY A 1 83 ? -4.783 16.170 7.939 1.00 86.81 83 GLY A CA 1
ATOM 630 C C . GLY A 1 83 ? -3.266 16.293 8.147 1.00 86.81 83 GLY A C 1
ATOM 631 O O . GLY A 1 83 ? -2.493 15.955 7.248 1.00 86.81 83 GLY A O 1
ATOM 632 N N . LEU A 1 84 ? -2.833 16.679 9.357 1.00 92.31 84 LEU A N 1
ATOM 633 C CA . LEU A 1 84 ? -1.422 16.726 9.759 1.00 92.31 84 LEU A CA 1
ATOM 634 C C . LEU A 1 84 ? -0.716 15.370 9.658 1.00 92.31 84 LEU A C 1
ATOM 636 O O . LEU A 1 84 ? 0.500 15.348 9.497 1.00 92.31 84 LEU A O 1
ATOM 640 N N . LEU A 1 85 ? -1.449 14.252 9.710 1.00 91.38 85 LEU A N 1
ATOM 641 C CA . LEU A 1 85 ? -0.864 12.916 9.591 1.00 91.38 85 LEU A CA 1
ATOM 642 C C . LEU A 1 85 ? -0.040 12.775 8.304 1.00 91.38 85 LEU A C 1
ATOM 644 O O . LEU A 1 85 ? 1.084 12.285 8.339 1.00 91.38 85 LEU A O 1
ATOM 648 N N . SER A 1 86 ? -0.567 13.267 7.180 1.00 91.94 86 SER A N 1
ATOM 649 C CA . SER A 1 86 ? 0.134 13.232 5.891 1.00 91.94 86 SER A CA 1
ATOM 650 C C . SER A 1 86 ? 1.454 14.012 5.909 1.00 91.94 86 SER A C 1
ATOM 652 O O . SER A 1 86 ? 2.450 13.552 5.353 1.00 91.94 86 SER A O 1
ATOM 654 N N . LEU A 1 87 ? 1.481 15.159 6.596 1.00 94.62 87 LEU A N 1
ATOM 655 C CA . LEU A 1 87 ? 2.671 15.994 6.733 1.00 94.62 87 LEU A CA 1
ATOM 656 C C . LEU A 1 87 ? 3.719 15.329 7.629 1.00 94.62 87 LEU A C 1
ATOM 658 O O . LEU A 1 87 ? 4.898 15.332 7.290 1.00 94.62 87 LEU A O 1
ATOM 662 N N . ILE A 1 88 ? 3.287 14.735 8.744 1.00 94.06 88 ILE A N 1
ATOM 663 C CA . ILE A 1 88 ? 4.168 14.002 9.661 1.00 94.06 88 ILE A CA 1
ATOM 664 C C . ILE A 1 88 ? 4.805 12.815 8.934 1.00 94.06 88 ILE A C 1
ATOM 666 O O . ILE A 1 88 ? 6.021 12.663 8.986 1.00 94.06 88 ILE A O 1
ATOM 670 N N . ILE A 1 89 ? 4.015 12.024 8.198 1.00 93.31 89 ILE A N 1
ATOM 671 C CA . ILE A 1 89 ? 4.537 10.905 7.401 1.00 93.31 89 ILE A CA 1
ATOM 672 C C . ILE A 1 89 ? 5.578 11.408 6.394 1.00 93.31 89 ILE A C 1
ATOM 674 O O . ILE A 1 89 ? 6.676 10.864 6.334 1.00 93.31 89 ILE A O 1
ATOM 678 N N . GLY A 1 90 ? 5.274 12.469 5.638 1.00 94.69 90 GLY A N 1
ATOM 679 C CA . GLY A 1 90 ? 6.221 13.044 4.679 1.00 94.69 90 GLY A CA 1
ATOM 680 C C . GLY A 1 90 ? 7.521 13.536 5.325 1.00 94.69 90 GLY A C 1
ATOM 681 O O . GLY A 1 90 ? 8.599 13.300 4.783 1.00 94.69 90 GLY A O 1
ATOM 682 N N . LEU A 1 91 ? 7.435 14.173 6.497 1.00 96.50 91 LEU A N 1
ATOM 683 C CA . LEU A 1 91 ? 8.597 14.643 7.251 1.00 96.50 91 LEU A CA 1
ATOM 684 C C . LEU A 1 91 ? 9.478 13.487 7.738 1.00 96.50 91 LEU A C 1
ATOM 686 O O . LEU A 1 91 ? 10.697 13.574 7.627 1.00 96.50 91 LEU A O 1
ATOM 690 N N . GLU A 1 92 ? 8.887 12.419 8.275 1.00 95.19 92 GLU A N 1
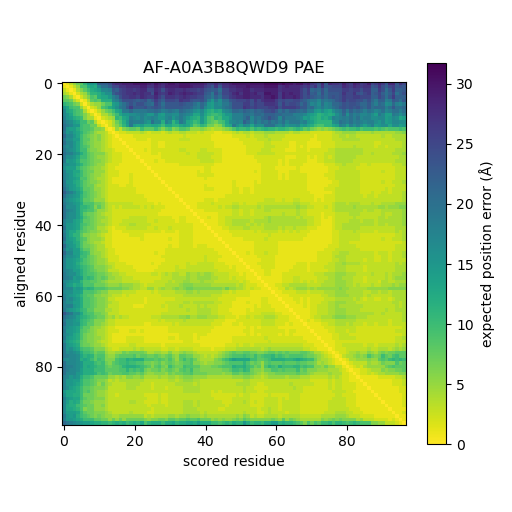ATOM 691 C CA . GLU A 1 92 ? 9.653 11.256 8.737 1.00 95.19 92 GLU A CA 1
ATOM 692 C C . GLU A 1 92 ? 10.296 10.495 7.571 1.00 95.19 92 GLU A C 1
ATOM 694 O O . GLU A 1 92 ? 11.445 10.074 7.681 1.00 95.19 92 GLU A O 1
ATOM 699 N N . LEU A 1 93 ? 9.616 10.397 6.423 1.00 93.56 93 LEU A N 1
ATOM 700 C CA . LEU A 1 93 ? 10.207 9.834 5.204 1.00 93.56 93 LEU A CA 1
ATOM 701 C C . LEU A 1 93 ? 11.397 10.665 4.704 1.00 93.56 93 LEU A C 1
ATOM 703 O O . LEU A 1 93 ? 12.409 10.100 4.309 1.00 93.56 93 LEU A O 1
ATOM 707 N N . ALA A 1 94 ? 11.313 11.996 4.756 1.00 96.25 94 ALA A N 1
ATOM 708 C CA . ALA A 1 94 ? 12.399 12.878 4.323 1.00 96.25 94 ALA A CA 1
ATOM 709 C C . ALA A 1 94 ? 13.658 12.800 5.209 1.00 96.25 94 ALA A C 1
ATOM 711 O O . ALA A 1 94 ? 14.725 13.239 4.790 1.00 96.25 94 ALA A O 1
ATOM 712 N N . LYS A 1 95 ? 13.538 12.268 6.433 1.00 94.31 95 LYS A N 1
ATOM 713 C CA . LYS A 1 95 ? 14.662 12.028 7.352 1.00 94.31 95 LYS A CA 1
ATOM 714 C C . LYS A 1 95 ? 15.329 10.669 7.144 1.00 94.31 95 LYS A C 1
ATOM 716 O O . LYS A 1 95 ? 16.340 10.406 7.796 1.00 94.31 95 LYS A O 1
ATOM 721 N N . MET A 1 96 ? 14.748 9.790 6.324 1.00 89.38 96 MET A N 1
ATOM 722 C CA . MET A 1 96 ? 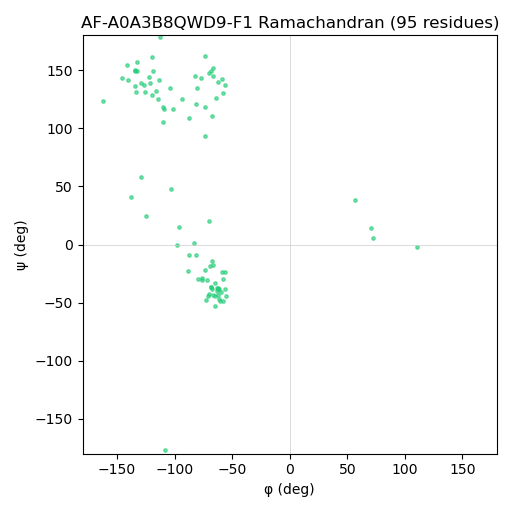15.351 8.490 6.045 1.00 89.38 96 MET A CA 1
ATOM 723 C C . MET A 1 96 ? 16.715 8.686 5.356 1.00 89.38 96 MET A C 1
ATOM 725 O O . MET A 1 96 ? 16.844 9.611 4.551 1.00 89.38 96 MET A O 1
ATOM 729 N N . PRO A 1 97 ? 17.726 7.878 5.722 1.00 82.62 97 PRO A N 1
ATOM 730 C CA . PRO A 1 97 ? 19.093 8.013 5.219 1.00 82.62 97 PRO A CA 1
ATOM 731 C C . PRO A 1 97 ? 19.225 7.725 3.720 1.00 82.62 97 PRO A C 1
ATOM 733 O O . PRO A 1 97 ? 18.396 6.957 3.178 1.00 82.62 97 PRO A O 1
#

Nearest PDB structures (foldseek):
  6jhu-assembly1_A-2  TM=8.830E-01  e=9.653E-05  Leishmania major
  7dbs-assembly1_A-2  TM=7.567E-01  e=1.531E-04  Leishmania major
  6ndl-assembly1_A  TM=7.979E-01  e=5.746E-03  Staphylococcus aureus
  6apw-assembly1_A  TM=7.978E-01  e=6.137E-03  Staphylococcus aureus
  8eni-assembly1_A-2  TM=7.895E-01  e=5.746E-03  Staphylococcus aureus subsp. aureus Mu50

Sequence (97 aa):
MPPLTSFSTYLSELNHRHVASSASTNSELIEALQNGALDVATVHVLTAETQSAGRGQHGRSWQSPRGNVYLSLYHPVHMPISGLLSLIIGLELAKMP